Protein AF-A0A1B3MQA4-F1 (afdb_monomer_lite)

Foldseek 3Di:
DLDPLQFPGVVVCCVPPLNDPVVNVVVVVCVVQVKDFLVCVVCVPDSDALDADPPPPCVVVVRHGHPDTDIDHPDPDPDDPVVVVPDDPPRPNDD

Secondary structure (DSSP, 8-state):
--SGGGBS-GGGSTTSGGG-HHHHHHHHHHHHTT-EEHHHHH-SS----SEE-TGGGTTTTT-EE-----EEP--SS---HHHHT-S------B-

pLDDT: mean 83.68, std 16.25, range [47.34, 95.75]

Radius of gyration: 14.69 Å; chains: 1; bounding box: 33×30×38 Å

Structure (mmCIF, N/CA/C/O backbone):
data_AF-A0A1B3MQA4-F1
#
_entry.id   AF-A0A1B3MQA4-F1
#
loop_
_atom_site.group_PDB
_atom_site.id
_atom_site.type_symbol
_atom_site.label_atom_id
_atom_site.label_alt_id
_atom_site.label_comp_id
_atom_site.label_asym_id
_atom_site.label_entity_id
_atom_site.label_seq_id
_atom_site.pdbx_PDB_ins_code
_atom_site.Cartn_x
_atom_site.Cartn_y
_atom_site.Cartn_z
_atom_site.occupancy
_atom_site.B_iso_or_equiv
_atom_site.auth_seq_id
_atom_site.auth_comp_id
_atom_site.auth_asym_id
_atom_site.auth_atom_id
_atom_site.pdbx_PDB_model_num
ATOM 1 N N . MET A 1 1 ? 2.891 -5.087 0.154 1.00 92.88 1 MET A N 1
ATOM 2 C CA . MET A 1 1 ? 1.813 -4.436 -0.621 1.00 92.88 1 MET A CA 1
ATOM 3 C C . MET A 1 1 ? 0.618 -5.382 -0.683 1.00 92.88 1 MET A C 1
ATOM 5 O O . MET A 1 1 ? 0.652 -6.341 -1.445 1.00 92.88 1 MET A O 1
ATOM 9 N N . PRO A 1 2 ? -0.393 -5.194 0.181 1.00 92.44 2 PRO A N 1
ATOM 10 C CA . PRO A 1 2 ? -1.506 -6.140 0.334 1.00 92.44 2 PRO A CA 1
ATOM 11 C C . PRO A 1 2 ? -2.354 -6.347 -0.930 1.00 92.44 2 PRO A C 1
ATOM 13 O O . PRO A 1 2 ? -2.824 -7.454 -1.207 1.00 92.44 2 PRO A O 1
ATOM 16 N N . THR A 1 3 ? -2.550 -5.286 -1.708 1.00 93.50 3 THR A N 1
ATOM 17 C CA . THR A 1 3 ? -3.417 -5.249 -2.887 1.00 93.50 3 THR A CA 1
ATOM 18 C C . THR A 1 3 ? -2.729 -4.584 -4.073 1.00 93.50 3 THR A C 1
ATOM 20 O O . THR A 1 3 ? -1.754 -3.850 -3.935 1.00 93.50 3 THR A O 1
ATOM 23 N N . GLU A 1 4 ? -3.303 -4.771 -5.256 1.00 94.94 4 GLU A N 1
ATOM 24 C CA . GLU A 1 4 ? -2.888 -4.081 -6.481 1.00 94.94 4 GLU A CA 1
ATOM 25 C C . GLU A 1 4 ? -3.008 -2.554 -6.374 1.00 94.94 4 GLU A C 1
ATOM 27 O O . GLU A 1 4 ? -2.233 -1.823 -6.978 1.00 94.94 4 GLU A O 1
ATOM 32 N N . ARG A 1 5 ? -3.904 -2.049 -5.515 1.00 94.00 5 ARG A N 1
ATOM 33 C CA . ARG A 1 5 ? -4.069 -0.609 -5.250 1.00 94.00 5 ARG A CA 1
ATOM 34 C C . ARG A 1 5 ? -2.910 0.011 -4.466 1.00 94.00 5 ARG A C 1
ATOM 36 O O . ARG A 1 5 ? -2.936 1.210 -4.188 1.00 94.00 5 ARG A O 1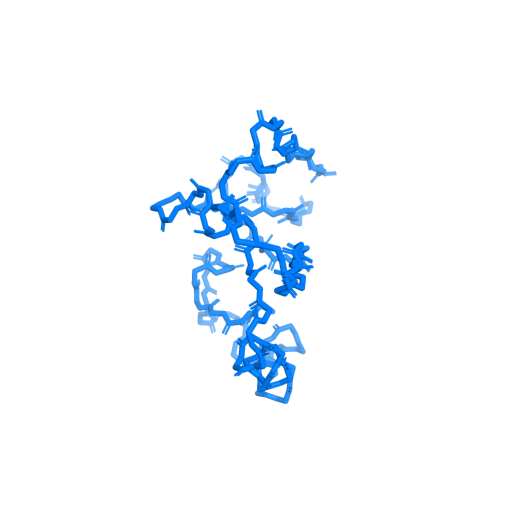
ATOM 43 N N . ASP A 1 6 ? -1.943 -0.800 -4.052 1.00 95.06 6 ASP A N 1
ATOM 44 C CA . ASP A 1 6 ? -0.776 -0.379 -3.284 1.00 95.06 6 ASP A CA 1
ATOM 45 C C . ASP A 1 6 ? 0.455 -0.173 -4.182 1.00 95.06 6 ASP A C 1
ATOM 47 O O . ASP A 1 6 ? 1.544 0.088 -3.680 1.00 95.06 6 ASP A O 1
ATOM 51 N N . VAL A 1 7 ? 0.298 -0.258 -5.510 1.00 95.75 7 VAL A N 1
ATOM 52 C CA . VAL A 1 7 ? 1.387 -0.084 -6.475 1.00 95.75 7 VAL A CA 1
ATOM 53 C C . VAL A 1 7 ? 0.892 0.421 -7.829 1.00 95.75 7 VAL A C 1
ATOM 55 O O . VAL A 1 7 ? -0.159 0.026 -8.313 1.00 95.75 7 VAL A O 1
ATOM 58 N N . TYR A 1 8 ? 1.686 1.268 -8.485 1.00 95.12 8 TYR A N 1
ATOM 59 C CA . TYR A 1 8 ? 1.340 1.840 -9.794 1.00 95.12 8 TYR A CA 1
ATOM 60 C C . TYR A 1 8 ? 1.213 0.822 -10.945 1.00 95.12 8 TYR A C 1
ATOM 62 O O . TYR A 1 8 ? 0.452 1.058 -11.880 1.00 95.12 8 TYR A O 1
ATOM 70 N N . LYS A 1 9 ? 1.979 -0.278 -10.915 1.00 95.12 9 LYS A N 1
ATOM 71 C CA . LYS A 1 9 ? 1.966 -1.347 -11.937 1.00 95.12 9 LYS A CA 1
ATOM 72 C C . LYS A 1 9 ? 2.117 -2.723 -11.287 1.00 95.12 9 LYS A C 1
ATOM 74 O O . LYS A 1 9 ? 3.246 -3.222 -11.245 1.00 95.12 9 LYS A O 1
ATOM 79 N N . PRO A 1 10 ? 1.036 -3.291 -10.728 1.00 95.19 10 PRO A N 1
ATOM 80 C CA . PRO A 1 10 ? 1.053 -4.565 -10.007 1.00 95.19 10 PRO A CA 1
ATOM 81 C C . PRO A 1 10 ? 1.756 -5.698 -10.747 1.00 95.19 10 PRO A C 1
ATOM 83 O O . PRO A 1 10 ? 2.526 -6.442 -10.148 1.00 95.19 10 PRO A O 1
ATOM 86 N N . GLU A 1 11 ? 1.570 -5.769 -12.066 1.00 95.12 11 GLU A N 1
ATOM 87 C CA . GLU A 1 11 ? 2.140 -6.823 -12.920 1.00 95.12 11 GLU A CA 1
ATOM 88 C C . GLU A 1 11 ? 3.671 -6.927 -12.815 1.00 95.12 11 GLU A C 1
ATOM 90 O O . GLU A 1 11 ? 4.243 -7.980 -13.073 1.00 95.12 11 GLU A O 1
ATOM 95 N N . ARG A 1 12 ? 4.357 -5.838 -12.439 1.00 93.00 12 ARG A N 1
ATOM 96 C CA . ARG A 1 12 ? 5.823 -5.804 -12.294 1.00 93.00 12 ARG A CA 1
ATOM 97 C C . ARG A 1 12 ? 6.337 -6.370 -10.976 1.00 93.00 12 ARG A C 1
ATOM 99 O O . ARG A 1 12 ? 7.546 -6.506 -10.833 1.00 93.00 12 ARG A O 1
ATOM 106 N N . TRP A 1 13 ? 5.446 -6.624 -10.027 1.00 93.12 13 TRP A N 1
ATOM 107 C CA . TRP A 1 13 ? 5.789 -7.011 -8.661 1.00 93.12 13 TRP A CA 1
ATOM 108 C C . TRP A 1 13 ? 5.368 -8.440 -8.338 1.00 93.12 13 TRP A C 1
ATOM 110 O O . TRP A 1 13 ? 5.610 -8.880 -7.227 1.00 93.12 13 TRP A O 1
ATOM 120 N N . LEU A 1 14 ? 4.770 -9.173 -9.283 1.00 91.44 14 LEU A N 1
ATOM 121 C CA . LEU A 1 14 ? 4.242 -10.522 -9.045 1.00 91.44 14 LEU A CA 1
ATOM 122 C C . LEU A 1 14 ? 5.283 -11.488 -8.453 1.00 91.44 14 LEU A C 1
ATOM 124 O O . LEU A 1 14 ? 4.925 -12.293 -7.599 1.00 91.44 14 LEU A O 1
ATOM 128 N N . ASP A 1 15 ? 6.551 -11.343 -8.845 1.00 92.50 15 ASP A N 1
ATOM 129 C CA . ASP A 1 15 ? 7.673 -12.162 -8.363 1.00 92.50 15 ASP A CA 1
ATOM 130 C C . ASP A 1 15 ? 8.548 -11.441 -7.311 1.00 92.50 15 ASP A C 1
ATOM 132 O O . ASP A 1 15 ? 9.639 -11.902 -6.976 1.00 92.50 15 ASP A O 1
ATOM 136 N N 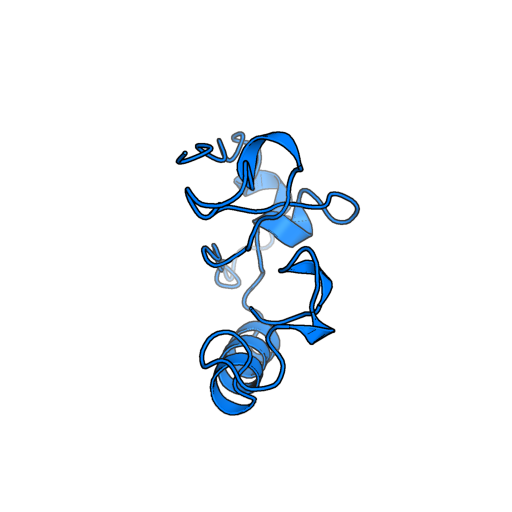. ASP A 1 16 ? 8.110 -10.284 -6.803 1.00 94.38 16 ASP A N 1
ATOM 137 C CA . ASP A 1 16 ? 8.857 -9.474 -5.837 1.00 94.38 16 ASP A CA 1
ATOM 138 C C . ASP A 1 16 ? 8.427 -9.767 -4.391 1.00 94.38 16 ASP A C 1
ATOM 140 O O . ASP A 1 16 ? 7.251 -9.987 -4.089 1.00 94.38 16 ASP A O 1
ATOM 144 N N . ALA A 1 17 ? 9.379 -9.691 -3.458 1.00 91.75 17 ALA A N 1
ATOM 145 C CA . ALA A 1 17 ? 9.139 -9.923 -2.035 1.00 91.75 17 ALA A CA 1
ATOM 146 C C . ALA A 1 17 ? 8.056 -9.002 -1.437 1.00 91.75 17 ALA A C 1
ATOM 148 O O . ALA A 1 17 ? 7.335 -9.404 -0.523 1.00 91.75 17 ALA A O 1
ATOM 149 N N . LEU A 1 18 ? 7.885 -7.781 -1.958 1.00 90.00 18 LEU A N 1
ATOM 150 C CA . LEU A 1 18 ? 6.833 -6.860 -1.517 1.00 90.00 18 LEU A CA 1
ATOM 151 C C . LEU A 1 18 ? 5.417 -7.306 -1.925 1.00 90.00 18 LEU A C 1
ATOM 153 O O . LEU A 1 18 ? 4.442 -6.767 -1.384 1.00 90.00 18 LEU A O 1
ATOM 157 N N . PHE A 1 19 ? 5.292 -8.263 -2.846 1.00 93.19 19 PHE A N 1
ATOM 158 C CA . PHE A 1 19 ? 4.037 -8.862 -3.317 1.00 93.19 19 PHE A CA 1
ATOM 159 C C . PHE A 1 19 ? 3.908 -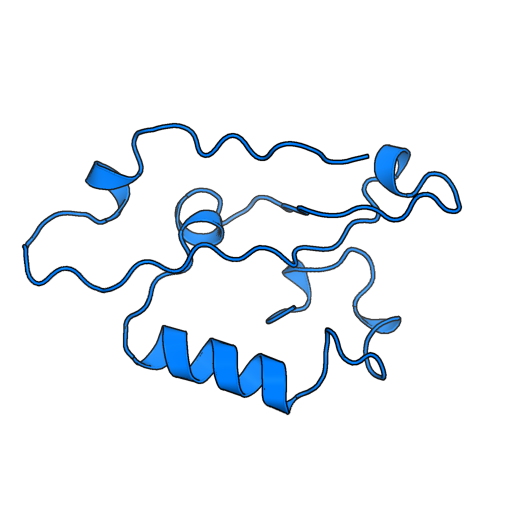10.350 -2.964 1.00 93.19 19 PHE A C 1
ATOM 161 O O . PHE A 1 19 ? 2.912 -10.975 -3.337 1.00 93.19 19 PHE A O 1
ATOM 168 N N . ALA A 1 20 ? 4.873 -10.889 -2.210 1.00 94.25 20 ALA A N 1
ATOM 169 C CA . ALA A 1 20 ? 4.903 -12.281 -1.788 1.00 94.25 20 ALA A CA 1
ATOM 170 C C . ALA A 1 20 ? 3.575 -12.698 -1.119 1.00 94.25 20 ALA A C 1
ATOM 172 O O . ALA A 1 20 ? 3.090 -11.972 -0.234 1.00 94.25 20 ALA A O 1
ATOM 173 N N . PRO A 1 21 ? 2.984 -13.846 -1.508 1.00 94.25 21 PRO A N 1
ATOM 174 C CA . PRO A 1 21 ? 1.715 -14.320 -0.958 1.00 94.25 21 PRO A CA 1
ATOM 175 C C . PRO A 1 21 ? 1.702 -14.365 0.571 1.00 94.25 21 PRO A C 1
ATOM 177 O O . PRO A 1 21 ? 0.757 -13.895 1.194 1.00 94.25 21 PRO A O 1
ATOM 180 N N . GLU A 1 22 ? 2.793 -14.807 1.193 1.00 94.12 22 GLU A N 1
ATOM 181 C CA . GLU A 1 22 ? 2.901 -14.974 2.643 1.00 94.12 22 GLU A CA 1
ATOM 182 C C . GLU A 1 22 ? 2.800 -13.637 3.391 1.00 94.12 22 GLU A C 1
ATOM 184 O O . GLU A 1 22 ? 2.195 -13.551 4.464 1.00 94.12 22 GLU A O 1
ATOM 189 N N . VAL A 1 23 ? 3.366 -12.568 2.820 1.00 91.44 23 VAL A N 1
ATOM 190 C CA . VAL A 1 23 ? 3.298 -11.212 3.386 1.00 91.44 23 VAL A CA 1
ATOM 191 C C . VAL A 1 23 ? 1.881 -10.653 3.252 1.00 91.44 23 VAL A C 1
ATOM 193 O O . VAL A 1 23 ? 1.372 -10.014 4.178 1.00 91.44 23 VAL A O 1
ATOM 196 N N . ARG A 1 24 ? 1.219 -10.913 2.118 1.00 93.88 24 ARG A N 1
ATOM 197 C CA . ARG A 1 24 ? -0.172 -10.500 1.878 1.00 93.88 24 ARG A CA 1
ATOM 198 C C . ARG A 1 24 ? -1.121 -11.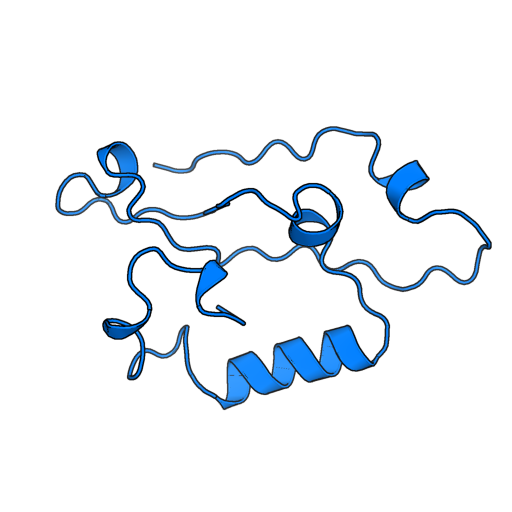226 2.828 1.00 93.88 24 ARG A C 1
ATOM 200 O O . ARG A 1 24 ? -1.935 -10.578 3.483 1.00 93.88 24 ARG A O 1
ATOM 207 N N . ASP A 1 25 ? -0.945 -12.531 2.986 1.00 95.69 25 ASP A N 1
ATOM 208 C CA . ASP A 1 25 ? -1.725 -13.358 3.904 1.00 95.69 25 ASP A CA 1
ATOM 209 C C . ASP A 1 25 ? -1.541 -12.919 5.357 1.00 95.69 25 ASP A C 1
ATOM 211 O O . ASP A 1 25 ? -2.512 -12.830 6.110 1.00 95.69 25 ASP A O 1
ATOM 215 N N . ALA A 1 26 ? -0.316 -12.576 5.766 1.00 93.50 26 ALA A N 1
ATOM 216 C CA . ALA A 1 26 ? -0.063 -12.039 7.099 1.00 93.50 26 ALA A CA 1
ATOM 217 C C . ALA A 1 26 ? -0.820 -10.723 7.344 1.00 93.50 26 ALA A C 1
ATOM 219 O O . ALA A 1 26 ? -1.431 -10.554 8.403 1.00 93.50 26 ALA A O 1
ATOM 220 N N . PHE A 1 27 ? -0.838 -9.817 6.362 1.00 94.44 27 PHE A N 1
ATOM 221 C CA . PHE A 1 27 ? -1.600 -8.571 6.445 1.00 94.44 27 PHE A CA 1
ATOM 222 C C . PHE A 1 27 ? -3.113 -8.824 6.531 1.00 94.44 27 PHE A C 1
ATOM 224 O O . PHE A 1 27 ? -3.801 -8.253 7.384 1.00 94.44 27 PHE A O 1
ATOM 231 N N . PHE A 1 28 ? -3.649 -9.712 5.691 1.00 95.25 28 PHE A N 1
ATOM 232 C CA . PHE A 1 28 ? -5.074 -10.049 5.720 1.00 95.25 28 PHE A CA 1
ATOM 233 C C . PHE A 1 28 ? -5.479 -10.795 6.991 1.00 95.25 28 PHE A C 1
ATOM 235 O O . PHE A 1 28 ? -6.571 -10.577 7.507 1.00 95.25 28 PHE A O 1
ATOM 242 N N . ARG A 1 29 ? -4.583 -11.590 7.580 1.00 95.12 29 ARG A N 1
ATOM 243 C CA . ARG A 1 29 ? -4.807 -12.204 8.892 1.00 95.12 29 ARG A CA 1
ATOM 244 C C . ARG A 1 29 ? -4.898 -11.168 10.011 1.00 95.12 29 ARG A C 1
ATOM 246 O O . ARG A 1 29 ? -5.696 -11.353 10.924 1.00 95.12 29 ARG A O 1
ATOM 253 N N . LEU A 1 30 ? -4.101 -10.098 9.975 1.00 91.06 30 LEU A N 1
ATOM 254 C CA . LEU A 1 30 ? -4.206 -9.005 10.953 1.00 91.06 30 LEU A CA 1
ATOM 255 C C . LEU A 1 30 ? -5.529 -8.250 10.796 1.00 91.06 30 LEU A C 1
ATOM 257 O O . LEU A 1 30 ? -6.260 -8.067 11.766 1.00 91.06 30 LEU A O 1
ATOM 261 N N . THR A 1 31 ? -5.877 -7.866 9.569 1.00 91.44 31 THR A N 1
ATOM 262 C CA . THR A 1 31 ? -7.137 -7.148 9.313 1.00 91.44 31 THR A CA 1
ATOM 263 C C . THR A 1 31 ? -8.373 -8.012 9.585 1.00 91.44 31 THR A C 1
ATOM 265 O O . THR A 1 31 ? -9.348 -7.524 10.150 1.00 91.44 31 THR A O 1
ATOM 268 N N . GLY A 1 32 ? -8.304 -9.321 9.326 1.00 90.56 32 GLY A N 1
ATOM 269 C CA . GLY A 1 32 ? -9.335 -10.295 9.701 1.00 90.56 32 GLY A CA 1
ATOM 270 C C . GLY A 1 32 ? -9.541 -10.457 11.213 1.00 90.56 32 GLY A C 1
ATOM 271 O O . GLY A 1 32 ? -10.602 -10.907 11.632 1.00 90.56 32 GLY A O 1
ATOM 272 N N . GLN A 1 33 ? -8.576 -10.044 12.044 1.00 90.69 33 GLN A N 1
ATOM 273 C CA . GLN A 1 33 ? -8.721 -9.968 13.508 1.00 90.69 33 GLN A CA 1
ATOM 274 C C . GLN A 1 33 ? -9.368 -8.652 13.982 1.00 90.69 33 GLN A C 1
ATOM 276 O O . GLN A 1 33 ? -9.443 -8.403 15.182 1.00 90.69 33 GLN A O 1
ATOM 281 N N . GLY A 1 34 ? -9.812 -7.787 13.064 1.00 87.38 34 GLY A N 1
ATOM 282 C CA . GLY A 1 34 ? -10.443 -6.502 13.380 1.00 87.38 34 GLY A CA 1
ATOM 283 C C . GLY A 1 34 ? -9.490 -5.306 13.375 1.00 87.38 34 GLY A C 1
ATOM 284 O O . GLY A 1 34 ? -9.902 -4.202 13.728 1.00 87.38 34 GLY A O 1
ATOM 285 N N . TRP A 1 35 ? -8.229 -5.486 12.964 1.00 90.75 35 TRP A N 1
ATOM 286 C CA . TRP A 1 35 ? -7.321 -4.356 12.764 1.00 90.75 35 TRP A CA 1
ATOM 287 C C . TRP A 1 35 ? -7.739 -3.557 11.526 1.00 90.75 35 TRP A C 1
ATOM 289 O O . TRP A 1 35 ? -8.039 -4.122 10.476 1.00 90.75 35 TRP A O 1
ATOM 299 N N . THR A 1 36 ? -7.729 -2.233 11.632 1.00 90.50 36 THR A N 1
ATOM 300 C CA . THR A 1 36 ? -8.208 -1.328 10.580 1.00 90.50 36 THR A CA 1
ATOM 301 C C . THR A 1 36 ? -7.048 -0.584 9.923 1.00 90.50 36 THR A C 1
ATOM 303 O O . THR A 1 36 ? -6.268 0.072 10.609 1.00 90.50 36 THR A O 1
ATOM 306 N N . ASP A 1 37 ? -6.950 -0.631 8.590 1.00 92.25 37 ASP A N 1
ATOM 307 C CA . ASP A 1 37 ? -6.030 0.214 7.812 1.00 92.25 37 ASP A CA 1
ATOM 308 C C . ASP A 1 37 ? -6.553 1.660 7.800 1.00 92.25 37 ASP A C 1
ATOM 310 O O . ASP A 1 37 ? -7.521 1.988 7.103 1.00 92.25 37 ASP A O 1
ATOM 314 N N . ALA A 1 38 ? -5.932 2.529 8.602 1.00 90.06 38 ALA A N 1
ATOM 315 C CA . ALA A 1 38 ? -6.380 3.906 8.794 1.00 90.06 38 ALA A CA 1
ATOM 316 C C . ALA A 1 38 ? -6.361 4.714 7.492 1.00 90.06 38 ALA A C 1
ATOM 318 O O . ALA A 1 38 ? -7.319 5.426 7.191 1.00 90.06 38 ALA A O 1
ATOM 319 N N . LEU A 1 39 ? -5.296 4.573 6.696 1.00 89.38 39 LEU A N 1
ATOM 320 C CA . LEU A 1 39 ? -5.145 5.312 5.443 1.00 89.38 39 LEU A CA 1
ATOM 321 C C . LEU A 1 39 ? -6.260 4.951 4.466 1.00 89.38 39 LEU A C 1
ATOM 323 O O . LEU A 1 39 ? -6.890 5.840 3.897 1.00 89.38 39 LEU A O 1
ATOM 327 N N . ARG A 1 40 ? -6.547 3.654 4.309 1.00 90.38 40 ARG A N 1
ATOM 328 C CA . ARG A 1 40 ? -7.601 3.197 3.395 1.00 90.38 40 ARG A CA 1
ATOM 329 C C . ARG A 1 40 ? -9.008 3.520 3.909 1.00 90.38 40 ARG A C 1
ATOM 331 O O . ARG A 1 40 ? -9.917 3.689 3.106 1.00 90.38 40 ARG A O 1
ATOM 338 N N . THR A 1 41 ? -9.178 3.643 5.224 1.00 90.00 41 THR A N 1
ATOM 339 C CA . THR A 1 41 ? -10.458 4.021 5.845 1.00 90.00 41 THR A CA 1
ATOM 340 C C . THR A 1 41 ? -10.796 5.497 5.631 1.00 90.00 41 THR A C 1
ATOM 342 O O . THR A 1 41 ? -11.956 5.824 5.388 1.00 90.00 41 THR A O 1
ATOM 345 N N . ILE A 1 42 ? -9.805 6.389 5.726 1.00 88.75 42 ILE A N 1
ATOM 346 C CA . ILE A 1 42 ? -9.996 7.839 5.539 1.00 88.75 42 ILE A CA 1
ATOM 347 C C . ILE A 1 42 ? -10.050 8.198 4.050 1.00 88.75 42 ILE A C 1
ATOM 349 O O . ILE A 1 42 ? -10.830 9.061 3.659 1.00 88.75 42 ILE A O 1
ATOM 353 N N . HIS A 1 43 ? -9.255 7.514 3.223 1.00 90.50 43 HIS A N 1
ATOM 354 C CA . HIS A 1 43 ? -9.131 7.776 1.791 1.00 90.50 43 HIS A CA 1
ATOM 355 C C . HIS A 1 43 ? -9.494 6.523 0.968 1.00 90.50 43 HIS A C 1
ATOM 357 O O . HIS A 1 43 ? -8.618 5.888 0.364 1.00 90.50 43 HIS A O 1
ATOM 363 N N . PRO A 1 44 ? -10.779 6.122 0.946 1.00 91.50 44 PRO A N 1
ATOM 364 C CA . PRO A 1 44 ? -11.211 4.882 0.299 1.00 91.50 44 PRO A CA 1
ATOM 365 C C . PRO A 1 44 ? -11.020 4.899 -1.220 1.00 91.50 44 PRO A C 1
ATOM 367 O O . PRO A 1 44 ? -10.756 3.849 -1.814 1.00 91.50 44 PRO A O 1
ATOM 370 N N . ASP A 1 45 ? -11.087 6.079 -1.836 1.00 92.12 45 ASP A N 1
ATOM 371 C CA . ASP A 1 45 ? -11.076 6.250 -3.293 1.00 92.12 45 ASP A CA 1
ATOM 372 C C . ASP A 1 45 ? -9.740 6.779 -3.828 1.00 92.12 45 ASP A C 1
ATOM 374 O O . ASP A 1 45 ? -9.459 6.683 -5.022 1.00 92.12 45 ASP A O 1
ATOM 378 N N . GLU A 1 46 ? -8.867 7.286 -2.956 1.00 92.06 46 GLU A N 1
ATOM 379 C CA . GLU A 1 46 ? -7.596 7.855 -3.393 1.00 92.06 46 GLU A CA 1
ATOM 380 C C . GLU A 1 46 ? -6.542 6.777 -3.667 1.00 92.06 46 GLU A C 1
ATOM 382 O O . GLU A 1 46 ? -6.447 5.728 -3.014 1.00 92.06 46 GLU A O 1
ATOM 387 N N . THR A 1 47 ? -5.698 7.070 -4.654 1.00 91.88 47 THR A N 1
ATOM 388 C CA . THR A 1 47 ? -4.460 6.327 -4.883 1.00 91.88 47 THR A CA 1
ATOM 389 C C . THR A 1 47 ? -3.359 6.972 -4.057 1.00 91.88 47 THR A C 1
ATOM 391 O O . THR A 1 47 ? -2.875 8.054 -4.389 1.00 91.88 47 THR A O 1
ATOM 394 N N . ILE A 1 48 ? -2.974 6.301 -2.977 1.00 92.19 48 ILE A N 1
ATOM 395 C CA . ILE A 1 48 ? -1.962 6.774 -2.037 1.00 92.19 48 ILE A CA 1
ATOM 396 C C . ILE A 1 48 ? -0.740 5.874 -2.138 1.00 92.19 48 ILE A C 1
ATOM 398 O O . ILE A 1 48 ? -0.843 4.668 -1.923 1.00 92.19 48 ILE A O 1
ATOM 402 N N . TYR A 1 49 ? 0.410 6.484 -2.401 1.00 94.25 49 TYR A N 1
ATOM 403 C CA . TYR A 1 49 ? 1.722 5.860 -2.284 1.00 94.25 49 TYR A CA 1
ATOM 404 C C . TYR A 1 49 ? 2.517 6.573 -1.191 1.00 94.25 49 TYR A C 1
ATOM 406 O O . TYR A 1 49 ? 2.287 7.751 -0.914 1.00 94.25 49 TYR A O 1
ATOM 414 N N . THR A 1 50 ? 3.427 5.848 -0.554 1.00 93.00 50 THR A N 1
ATOM 415 C CA . THR A 1 50 ? 4.276 6.353 0.536 1.00 93.00 50 THR A CA 1
ATOM 416 C C . THR A 1 50 ? 5.758 6.313 0.175 1.00 93.00 50 THR A C 1
ATOM 418 O O . THR A 1 50 ? 6.567 6.954 0.837 1.00 93.00 50 THR A O 1
ATOM 421 N N . PHE A 1 51 ? 6.101 5.639 -0.926 1.00 93.44 51 PHE A N 1
ATOM 422 C CA . PHE A 1 51 ? 7.457 5.507 -1.434 1.00 93.44 51 PHE A CA 1
ATOM 423 C C . PHE A 1 51 ? 7.508 5.668 -2.958 1.00 93.44 51 PHE A C 1
ATOM 425 O O . PHE A 1 51 ? 6.668 5.129 -3.687 1.00 93.44 51 PHE A O 1
ATOM 432 N N . TRP A 1 52 ? 8.540 6.354 -3.450 1.00 93.81 52 TRP A N 1
ATOM 433 C CA . TRP A 1 52 ? 8.882 6.430 -4.868 1.00 93.81 52 TRP A CA 1
ATOM 434 C C . TRP A 1 52 ? 10.358 6.114 -5.051 1.00 93.81 52 TRP A C 1
ATOM 436 O O . TRP A 1 52 ? 11.210 6.574 -4.304 1.00 93.81 52 TRP A O 1
ATOM 446 N N . ASN A 1 53 ? 10.664 5.342 -6.087 1.00 89.62 53 ASN A N 1
ATOM 447 C CA . ASN A 1 53 ? 12.047 5.084 -6.450 1.00 89.62 53 ASN A CA 1
ATOM 448 C C . ASN A 1 53 ? 12.653 6.318 -7.157 1.00 89.62 53 ASN A C 1
ATOM 450 O O . ASN A 1 53 ? 12.015 6.918 -8.023 1.00 89.62 53 ASN A O 1
ATOM 454 N N . TYR A 1 54 ? 13.910 6.646 -6.860 1.00 87.88 54 TYR A N 1
ATOM 455 C CA . TYR A 1 54 ? 14.682 7.703 -7.523 1.00 87.88 54 TYR A CA 1
ATOM 456 C C . TYR A 1 54 ? 14.783 7.546 -9.051 1.00 87.88 54 TYR A C 1
ATOM 458 O O . TYR A 1 54 ? 14.922 8.525 -9.789 1.00 87.88 54 TYR A O 1
ATOM 466 N N . PHE A 1 55 ? 14.709 6.319 -9.571 1.00 89.56 55 PHE A N 1
ATOM 467 C CA . PHE A 1 55 ? 14.902 6.067 -10.997 1.00 89.56 55 PHE A CA 1
ATOM 468 C C . PHE A 1 55 ? 13.725 6.518 -11.874 1.00 89.56 55 PHE A C 1
ATOM 470 O O . PHE A 1 55 ? 12.547 6.370 -11.546 1.00 89.56 55 PHE A O 1
ATOM 477 N N . ARG A 1 56 ? 14.059 6.975 -13.090 1.00 89.75 56 ARG A N 1
ATOM 478 C CA . ARG A 1 56 ? 13.105 7.244 -14.185 1.00 89.75 56 ARG A CA 1
ATOM 479 C C . ARG A 1 56 ? 11.971 8.195 -13.785 1.00 89.75 56 ARG A C 1
ATOM 481 O O . ARG A 1 56 ? 10.832 7.989 -14.210 1.00 89.75 56 ARG A O 1
ATOM 488 N N . ASN A 1 57 ? 12.263 9.205 -12.964 1.00 92.50 57 ASN A N 1
ATOM 489 C CA . ASN A 1 57 ? 11.280 10.186 -12.501 1.00 92.50 57 ASN A CA 1
ATOM 490 C C . ASN A 1 57 ? 10.002 9.506 -11.961 1.00 92.50 57 ASN A C 1
ATOM 492 O O . ASN A 1 57 ? 8.895 9.779 -12.433 1.00 92.50 57 ASN A O 1
ATOM 496 N N . ALA A 1 58 ? 10.144 8.516 -11.067 1.00 94.00 58 ALA A N 1
ATOM 497 C CA . ALA A 1 58 ? 8.981 7.798 -10.547 1.00 94.00 58 ALA A CA 1
ATOM 498 C C . ALA A 1 58 ? 8.047 8.748 -9.790 1.00 94.00 58 ALA A C 1
ATOM 500 O O . ALA A 1 58 ? 6.837 8.687 -9.994 1.00 94.00 58 ALA A O 1
ATOM 501 N N . TYR A 1 59 ? 8.608 9.677 -9.009 1.00 91.19 59 TYR A N 1
ATOM 502 C CA . TYR A 1 59 ? 7.847 10.702 -8.298 1.00 91.19 59 TYR A CA 1
ATOM 503 C C . TYR A 1 59 ? 6.994 11.564 -9.239 1.00 91.19 59 TYR A C 1
ATOM 505 O O . TYR A 1 59 ? 5.773 11.602 -9.097 1.00 91.19 59 TYR A O 1
ATOM 513 N N . GLY A 1 6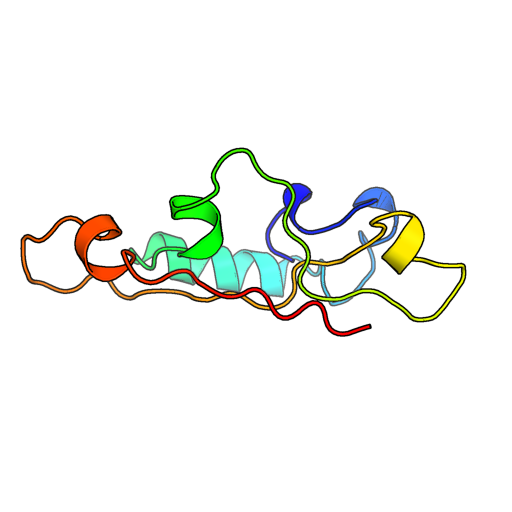0 ? 7.595 12.182 -10.264 1.00 93.62 60 GLY A N 1
ATOM 514 C CA . GLY A 1 60 ? 6.864 13.048 -11.196 1.00 93.62 60 GLY A CA 1
ATOM 515 C C . GLY A 1 60 ? 5.801 12.322 -12.028 1.00 93.62 60 GLY A C 1
ATOM 516 O O . GLY A 1 60 ? 4.871 12.951 -12.519 1.00 93.62 60 GLY A O 1
ATOM 517 N N . ARG A 1 61 ? 5.902 10.994 -12.164 1.00 93.69 61 ARG A N 1
ATOM 518 C CA . ARG A 1 61 ? 4.900 10.149 -12.839 1.00 93.69 61 ARG A CA 1
ATOM 519 C C . ARG A 1 61 ? 3.894 9.510 -11.882 1.00 93.69 61 ARG A C 1
ATOM 521 O O . ARG A 1 61 ? 3.069 8.716 -12.324 1.00 93.69 61 ARG A O 1
ATOM 528 N N . ASN A 1 62 ? 3.998 9.799 -10.586 1.00 93.56 62 ASN A N 1
ATOM 529 C CA . ASN A 1 62 ? 3.273 9.119 -9.519 1.00 93.56 62 ASN A CA 1
ATOM 530 C C . ASN A 1 62 ? 3.386 7.578 -9.586 1.00 93.56 62 ASN A C 1
ATOM 532 O O . ASN A 1 62 ? 2.448 6.853 -9.272 1.00 93.56 62 ASN A O 1
ATOM 536 N N . ALA A 1 63 ? 4.543 7.065 -10.010 1.00 95.38 63 ALA A N 1
ATOM 537 C CA . ALA A 1 63 ? 4.830 5.637 -10.107 1.00 95.38 63 ALA A CA 1
ATOM 538 C C . ALA A 1 63 ? 5.350 5.097 -8.765 1.00 95.38 63 ALA A C 1
ATOM 540 O O . ALA A 1 63 ? 6.523 4.738 -8.649 1.00 95.38 63 ALA A O 1
ATOM 541 N N . GLY A 1 64 ? 4.495 5.128 -7.744 1.00 95.19 64 GLY A N 1
ATOM 542 C CA . GLY A 1 64 ? 4.863 4.825 -6.362 1.00 95.19 64 GLY A CA 1
ATOM 543 C C . GLY A 1 64 ? 4.423 3.448 -5.870 1.00 95.19 64 GLY A C 1
ATOM 544 O O . GLY A 1 64 ? 3.777 2.677 -6.588 1.00 95.19 64 GLY A O 1
ATOM 545 N N . LEU A 1 65 ? 4.794 3.186 -4.617 1.00 95.19 65 LEU A N 1
ATOM 546 C CA . LEU A 1 65 ? 4.428 2.029 -3.804 1.00 95.19 65 LEU A CA 1
ATOM 547 C C . LEU A 1 65 ? 3.836 2.514 -2.479 1.00 95.19 65 LEU A C 1
ATOM 549 O O . LEU A 1 65 ? 4.294 3.511 -1.916 1.00 95.19 65 LEU A O 1
ATOM 553 N N . ARG A 1 66 ? 2.854 1.793 -1.945 1.00 95.00 66 ARG A N 1
ATOM 554 C CA . ARG A 1 66 ? 2.378 1.950 -0.570 1.00 95.00 66 ARG A CA 1
ATOM 555 C C . ARG A 1 66 ? 2.945 0.818 0.270 1.00 95.00 66 ARG A C 1
ATOM 557 O O . ARG A 1 66 ? 2.454 -0.308 0.214 1.00 95.00 66 ARG A O 1
ATOM 564 N N . ILE A 1 67 ? 3.999 1.129 1.013 1.00 93.56 67 ILE A N 1
ATOM 565 C CA . ILE A 1 67 ? 4.705 0.159 1.862 1.00 93.56 67 ILE A CA 1
ATOM 566 C C . ILE A 1 67 ? 4.575 0.474 3.353 1.00 93.56 67 ILE A C 1
ATOM 568 O O . ILE A 1 67 ? 4.843 -0.392 4.180 1.00 93.56 67 ILE A O 1
ATOM 572 N N . ASP A 1 68 ? 4.082 1.664 3.693 1.00 92.31 68 ASP A N 1
ATOM 573 C CA . ASP A 1 68 ? 3.793 2.062 5.065 1.00 92.31 68 ASP A CA 1
ATOM 574 C C . ASP A 1 68 ? 2.300 1.881 5.351 1.00 92.31 68 ASP A C 1
ATOM 576 O O . ASP A 1 68 ? 1.436 2.448 4.672 1.00 92.31 68 ASP A O 1
ATOM 580 N N . HIS A 1 69 ? 1.992 1.083 6.372 1.00 91.19 69 HIS A N 1
ATOM 581 C CA . HIS A 1 69 ? 0.625 0.780 6.783 1.00 91.19 69 HIS A CA 1
ATOM 582 C C . HIS A 1 69 ? 0.428 1.148 8.251 1.00 91.19 69 HIS A C 1
ATOM 584 O O . HIS A 1 69 ? 1.086 0.601 9.133 1.00 91.19 69 HIS A O 1
ATOM 590 N N . LEU A 1 70 ? -0.517 2.051 8.515 1.00 91.31 70 LEU A N 1
ATOM 591 C CA . LEU A 1 70 ? -0.954 2.369 9.869 1.00 91.31 70 LEU A CA 1
ATOM 592 C C . LEU A 1 70 ? -2.172 1.507 10.209 1.00 91.31 70 LEU A C 1
ATOM 594 O O . LEU A 1 70 ? -3.285 1.804 9.768 1.00 91.31 70 LEU A O 1
ATOM 598 N N . LEU A 1 71 ? -1.947 0.436 10.969 1.00 90.81 71 LEU A N 1
ATOM 599 C CA . LEU A 1 71 ? -3.016 -0.437 11.442 1.00 90.81 71 LEU A CA 1
ATOM 600 C C . LEU A 1 71 ? -3.454 -0.027 12.847 1.00 90.81 71 LEU A C 1
ATOM 602 O O . LEU A 1 71 ? -2.637 0.074 13.761 1.00 90.81 71 LEU A O 1
ATOM 606 N N . LEU A 1 72 ? -4.753 0.191 13.011 1.00 87.69 72 LEU A N 1
ATOM 607 C CA . LEU A 1 72 ? -5.373 0.494 14.292 1.00 87.69 72 LEU A CA 1
ATOM 608 C C . LEU A 1 72 ? -6.008 -0.763 14.866 1.00 87.69 72 LEU A C 1
ATOM 610 O O . LEU A 1 72 ? -6.718 -1.478 14.160 1.00 87.69 72 LEU A O 1
ATOM 614 N N . ILE A 1 73 ? -5.786 -1.004 16.152 1.00 83.94 73 ILE A N 1
ATOM 615 C CA . ILE A 1 73 ? -6.501 -2.049 16.878 1.00 83.94 73 ILE A CA 1
ATOM 616 C C . ILE A 1 73 ? -7.954 -1.621 17.121 1.00 83.94 73 ILE A C 1
ATOM 618 O O . ILE A 1 73 ? -8.214 -0.428 17.309 1.00 83.94 73 ILE A O 1
ATOM 622 N N . PRO A 1 74 ? -8.900 -2.569 17.167 1.00 69.81 74 PRO A N 1
ATOM 623 C CA . PRO A 1 74 ? -10.241 -2.277 17.637 1.00 69.81 74 PRO A CA 1
ATOM 624 C C . PRO A 1 74 ? -10.148 -1.887 19.115 1.00 69.81 74 PRO A C 1
ATOM 626 O O . PRO A 1 74 ? -9.847 -2.714 19.975 1.00 69.81 74 PRO A O 1
ATOM 629 N N . THR A 1 75 ? -10.358 -0.612 19.432 1.00 66.69 75 THR A N 1
ATOM 630 C CA . THR A 1 75 ? -10.504 -0.203 20.828 1.00 66.69 75 THR A CA 1
ATOM 631 C C . THR A 1 75 ? -11.873 -0.661 21.304 1.00 66.69 75 THR A C 1
ATOM 633 O O . THR A 1 75 ? -12.874 -0.380 20.656 1.00 66.69 75 THR A O 1
ATOM 636 N N . CYS A 1 76 ? -11.929 -1.329 22.453 1.00 51.69 76 CYS A N 1
ATOM 637 C CA . CYS A 1 76 ? -13.144 -1.794 23.132 1.00 51.69 76 CYS A CA 1
ATOM 638 C C . CYS A 1 76 ? -14.077 -0.665 23.629 1.00 51.69 76 CYS A C 1
ATOM 640 O O . CYS A 1 76 ? -14.907 -0.881 24.506 1.00 51.69 76 CYS A O 1
ATOM 642 N N . ILE A 1 77 ? -13.941 0.542 23.084 1.00 47.34 77 ILE A N 1
ATOM 643 C CA . ILE A 1 77 ? -14.736 1.718 23.409 1.00 47.34 77 ILE A CA 1
ATOM 644 C C . ILE A 1 77 ? -15.539 2.061 22.160 1.00 47.34 77 ILE A C 1
ATOM 646 O O . ILE A 1 77 ? -14.974 2.206 21.080 1.00 47.34 77 ILE A O 1
ATOM 650 N N . ASP A 1 78 ? -16.844 2.175 22.362 1.00 50.91 78 ASP A N 1
ATOM 651 C CA . ASP A 1 78 ? -17.968 2.399 21.445 1.00 50.91 78 ASP A CA 1
ATOM 652 C C . ASP A 1 78 ? -17.892 3.720 20.635 1.00 50.91 78 ASP A C 1
ATOM 654 O O . ASP A 1 78 ? -18.858 4.470 20.505 1.00 50.91 78 ASP A O 1
ATOM 658 N N . HIS A 1 79 ? -16.710 4.069 20.127 1.00 53.47 79 HIS A N 1
ATOM 659 C CA . HIS A 1 79 ? -16.454 5.294 19.387 1.00 53.47 79 HIS A CA 1
ATOM 660 C C . HIS A 1 79 ? -16.077 4.993 17.939 1.00 53.47 79 HIS A C 1
ATOM 662 O O . HIS A 1 79 ? -15.142 4.245 17.662 1.00 53.47 79 HIS A O 1
ATOM 668 N N . ASP A 1 80 ? -16.782 5.658 17.019 1.00 59.44 80 ASP A N 1
ATOM 669 C CA . ASP A 1 80 ? -16.460 5.737 15.593 1.00 59.44 80 ASP A CA 1
ATOM 670 C C . ASP A 1 80 ? -14.934 5.896 15.380 1.00 59.44 80 ASP A C 1
ATOM 672 O O . ASP A 1 80 ? -14.362 6.905 15.813 1.00 59.44 80 ASP A O 1
ATOM 676 N N . PRO A 1 81 ? -14.249 4.948 14.709 1.00 56.00 81 PRO A N 1
ATOM 677 C CA . PRO A 1 81 ? -12.812 5.025 14.434 1.00 56.00 81 PRO A CA 1
ATOM 678 C C . PRO A 1 81 ? -12.416 6.323 13.718 1.00 56.00 81 PRO A C 1
ATOM 680 O O . PRO A 1 81 ? -11.320 6.851 13.923 1.00 56.00 81 PRO A O 1
ATOM 683 N N . ARG A 1 82 ? -13.328 6.898 12.922 1.00 58.78 82 ARG A N 1
ATOM 684 C CA . ARG A 1 82 ? -13.113 8.177 12.233 1.00 58.78 82 ARG A CA 1
ATOM 685 C C . ARG A 1 82 ? -13.017 9.352 13.204 1.00 58.78 82 ARG A C 1
ATOM 687 O O . ARG A 1 82 ? -12.383 10.352 12.878 1.00 58.78 82 ARG A O 1
ATOM 694 N N . ALA A 1 83 ? -13.600 9.249 14.401 1.00 56.94 83 ALA A N 1
ATOM 695 C CA . ALA A 1 83 ? -13.552 10.301 15.414 1.00 56.94 83 ALA A CA 1
ATOM 696 C C . ALA A 1 83 ? -12.130 10.524 15.958 1.00 56.94 83 ALA A C 1
ATOM 698 O O . ALA A 1 83 ? -11.751 11.667 16.217 1.00 56.94 83 ALA A O 1
ATOM 699 N N . HIS A 1 84 ? -11.326 9.460 16.059 1.00 54.22 84 HIS A N 1
ATOM 700 C CA . HIS A 1 84 ? -9.921 9.521 16.487 1.00 54.22 84 HIS A CA 1
ATOM 701 C C . HIS A 1 84 ? -8.969 9.907 15.344 1.00 54.22 84 HIS A C 1
ATOM 703 O O . HIS A 1 84 ? -7.894 10.456 15.579 1.00 54.22 84 HIS A O 1
ATOM 709 N N . LEU A 1 85 ? -9.395 9.685 14.100 1.00 58.47 85 LEU A N 1
ATOM 710 C CA . LEU A 1 85 ? -8.652 9.987 12.874 1.00 58.47 85 LEU A CA 1
ATOM 711 C C . LEU A 1 85 ? -8.864 11.422 12.356 1.00 58.47 85 LEU A C 1
ATOM 713 O O . LEU A 1 85 ? -8.454 11.753 11.248 1.00 58.47 85 LEU A O 1
ATOM 717 N N . ARG A 1 8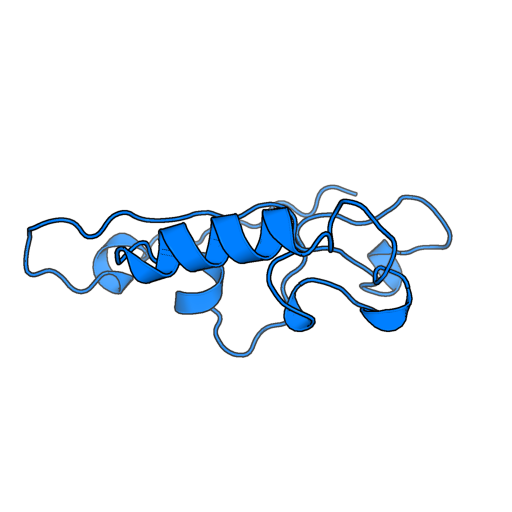6 ? -9.465 12.310 13.162 1.00 51.91 86 ARG A N 1
ATOM 718 C CA . ARG A 1 86 ? -9.723 13.724 12.812 1.00 51.91 86 ARG A CA 1
ATOM 719 C C . ARG A 1 86 ? -8.470 14.600 12.704 1.00 51.91 86 ARG A C 1
ATOM 721 O O . ARG A 1 86 ? -8.585 15.775 12.362 1.00 51.91 86 ARG A O 1
ATOM 728 N N . ARG A 1 87 ? -7.282 14.070 13.008 1.00 49.16 87 ARG A N 1
ATOM 729 C CA . ARG A 1 87 ? -6.017 14.753 12.712 1.00 49.16 87 ARG A CA 1
ATOM 730 C C . ARG A 1 87 ? -5.545 14.327 11.323 1.00 49.16 87 ARG A C 1
ATOM 732 O O . ARG A 1 87 ? -5.531 13.127 11.059 1.00 49.16 87 ARG A O 1
ATOM 739 N N . PRO A 1 88 ? -5.142 15.264 10.449 1.00 48.84 88 PRO A N 1
ATOM 740 C CA . PRO A 1 88 ? -4.639 14.900 9.134 1.00 48.84 88 PRO A CA 1
ATOM 741 C C . PRO A 1 88 ? -3.426 13.980 9.292 1.00 48.84 88 PRO A C 1
ATOM 743 O O . PRO A 1 88 ? -2.438 14.352 9.930 1.00 48.84 88 PRO A O 1
ATOM 746 N N . ILE A 1 89 ? -3.497 12.778 8.713 1.00 54.47 89 ILE A N 1
ATOM 747 C CA . ILE A 1 89 ? -2.303 11.965 8.483 1.00 54.47 89 ILE A CA 1
ATOM 748 C C . ILE A 1 89 ? -1.528 12.689 7.384 1.00 54.47 89 ILE A C 1
ATOM 750 O O . ILE A 1 89 ? -1.888 12.637 6.210 1.00 54.47 89 ILE A O 1
ATOM 754 N N . VAL A 1 90 ? -0.487 13.424 7.772 1.00 54.72 90 VAL A N 1
ATOM 755 C CA . VAL A 1 90 ? 0.423 14.047 6.811 1.00 54.72 90 VAL A CA 1
ATOM 756 C C . VAL A 1 90 ? 1.260 12.933 6.201 1.00 54.72 90 VAL A C 1
ATOM 758 O O . VAL A 1 90 ? 2.200 12.433 6.816 1.00 54.72 90 VAL A O 1
ATOM 761 N N . ILE A 1 91 ? 0.908 12.531 4.984 1.00 59.16 91 ILE A N 1
ATOM 762 C CA . ILE A 1 91 ? 1.749 11.647 4.184 1.00 59.16 91 ILE A CA 1
ATOM 763 C C . ILE A 1 91 ? 2.946 12.484 3.739 1.00 59.16 91 ILE A C 1
ATOM 765 O O . ILE A 1 91 ? 2.858 13.273 2.794 1.00 59.16 91 ILE A O 1
ATOM 769 N N . MET A 1 92 ? 4.063 12.353 4.455 1.00 49.09 92 MET A N 1
ATOM 770 C CA . MET A 1 92 ? 5.325 12.917 3.996 1.00 49.09 92 MET A CA 1
ATOM 771 C C . MET A 1 92 ? 5.750 12.169 2.736 1.00 49.09 92 MET A C 1
ATOM 773 O O . MET A 1 92 ? 6.066 10.980 2.763 1.00 49.09 92 MET A O 1
ATOM 777 N N . ARG A 1 93 ? 5.713 12.888 1.614 1.00 56.12 93 ARG A N 1
ATOM 778 C CA . ARG A 1 93 ? 6.225 12.430 0.326 1.00 56.12 93 ARG A CA 1
ATOM 779 C C . ARG A 1 93 ? 7.749 12.392 0.425 1.00 56.12 93 ARG A C 1
ATOM 781 O O . ARG A 1 93 ? 8.396 13.421 0.252 1.00 56.12 93 ARG A O 1
ATOM 788 N N . HIS A 1 94 ? 8.303 11.234 0.765 1.00 49.47 94 HIS A N 1
ATOM 789 C CA . HIS A 1 94 ? 9.746 11.022 0.740 1.00 49.47 94 HIS A CA 1
ATOM 790 C C . HIS A 1 94 ? 10.155 10.774 -0.715 1.00 49.47 94 HIS A C 1
ATOM 792 O O . HIS A 1 94 ? 9.647 9.852 -1.360 1.00 49.47 94 HIS A O 1
ATOM 798 N N . GLY A 1 95 ? 10.970 11.693 -1.234 1.00 47.66 95 GLY A N 1
ATOM 799 C CA . GLY A 1 95 ? 11.495 11.689 -2.595 1.00 47.66 95 GLY A CA 1
ATOM 800 C C . GLY A 1 95 ? 12.824 10.978 -2.702 1.00 47.66 95 GLY A C 1
ATOM 801 O O . GLY A 1 95 ? 13.624 11.031 -1.736 1.00 47.66 95 GLY A O 1
#

Sequence (95 aa):
MPTERDVYKPERWLDDALFAPEVRDAFFRLTGQGWTDALRTIHPDETIYTFWNYFRNAYGRNAGLRIDHLLLIPTCIDHDPRAHLRRPIVIMRHG